Protein AF-A0A9D5MFM4-F1 (afdb_monomer)

Secondary structure (DSSP, 8-state):
--HHHHHHHHHTSGGGTTB-HHHHHHHHHHHTTSSSSHHHHHHHHHHHHHHHHTTS--TTS-PPPSS--HHHHHHHHTTSHHHHTT-SHHHHHHHHHHHHHHH---SEEEEET-TTHHHHHHHH-TTSEEEEE-SBHHHHHHTTT-B--TTSTT-SPP-

pLDDT: mean 83.07, std 15.18, range [39.78, 98.25]

Mean predicted aligned error: 7.3 Å

Nearest PDB structures (foldseek):
  3frh-assembly1_A  TM=8.518E-01  e=3.198E-10  Escherichia coli
  3b89-assembly1_A  TM=8.463E-01  e=2.381E-08  Escherichia coli
  6pi9-assembly1_A-2  TM=7.735E-01  e=1.039E-08  Klebsiella pneumoniae
  4azt-assembly1_A  TM=5.767E-01  e=1.647E-01  Escherichia coli
  4ax8-assembly1_A  TM=5.775E-01  e=2.295E-01  Escherichia coli

Radius of gyration: 17.91 Å; Cα contacts (8 Å, |Δi|>4): 203; chains: 1; bounding box: 41×32×49 Å

Sequence (159 aa):
MNTQAVIDRITRSKKYADICPDAVKRIALECEGRYRNEKALEKAVREKLHGISGAYLSAEDACLPESMDDAALEGLLMKHASTRERLPLTRMDQLYEKLFAATGVPESLLDIACGLNPVYLKARYPAMRVVGLDLSRTCARLSGGLCADLLTEGSLPEG

Solvent-accessible surface area (backbone atoms only — not comparable to full-atom values): 9253 Å² total; per-residue (Å²): 127,65,65,66,62,44,43,54,56,46,50,70,32,80,91,39,55,46,44,36,63,66,59,50,45,52,47,44,60,74,46,53,90,76,48,96,43,61,68,57,38,45,50,52,37,52,52,53,48,42,75,75,64,63,78,42,67,68,83,87,76,74,74,82,69,98,62,84,47,72,70,53,46,52,59,54,32,54,56,24,53,77,49,38,72,44,50,59,69,72,54,42,50,55,50,51,52,57,50,30,71,75,71,50,82,60,67,64,46,82,36,77,72,28,56,61,49,56,47,56,47,44,75,77,39,70,84,39,45,57,41,23,33,45,58,39,52,58,36,25,57,72,33,73,69,36,19,33,47,81,82,43,94,83,37,68,70,84,127

Foldseek 3Di:
DDLVVLLVVQCPDPVCVQFASVLLSVLSVVLPPVDDDSVVSSVSSVVVCCVQPPDFADLVPQDQDPDDDLVSLQVNLCRGPVSVVCDDLVSVVVVVVVVCVVVPDDQEDEAELNQQVLVSCCVVPVNHQAEYEHRGNSSCVSSVLSYQPPNDDPSPPPD

Structure (mmCIF, N/CA/C/O backbone):
data_AF-A0A9D5MFM4-F1
#
_entry.id   AF-A0A9D5MFM4-F1
#
loop_
_atom_site.group_PDB
_atom_site.id
_atom_site.type_symbol
_atom_site.label_atom_id
_atom_site.label_alt_id
_atom_site.label_comp_id
_atom_site.label_asym_id
_atom_site.label_entity_id
_atom_site.label_seq_id
_atom_site.pdbx_PDB_ins_code
_atom_site.Cartn_x
_atom_site.Cartn_y
_atom_site.Cartn_z
_atom_site.occupancy
_atom_site.B_iso_or_equiv
_atom_site.auth_seq_id
_atom_site.auth_comp_id
_atom_site.auth_asym_id
_atom_site.auth_atom_id
_atom_site.pdbx_PDB_model_num
ATOM 1 N N . MET A 1 1 ? -23.925 2.285 24.944 1.00 80.25 1 MET A N 1
ATOM 2 C CA . MET A 1 1 ? -22.538 2.255 24.434 1.00 80.25 1 MET A CA 1
ATOM 3 C C . MET A 1 1 ? -22.549 3.015 23.126 1.00 80.25 1 MET A C 1
ATOM 5 O O . MET A 1 1 ? -23.356 2.655 22.281 1.00 80.25 1 MET A O 1
ATOM 9 N N . ASN A 1 2 ? -21.788 4.101 22.993 1.00 89.00 2 ASN A N 1
ATOM 10 C CA . ASN A 1 2 ? -21.814 4.908 21.776 1.00 89.00 2 ASN A CA 1
ATOM 11 C C . ASN A 1 2 ? -20.642 4.522 20.858 1.00 89.00 2 ASN A C 1
ATOM 13 O O . ASN A 1 2 ? -19.529 5.028 20.994 1.00 89.00 2 ASN A O 1
ATOM 17 N N . THR A 1 3 ? -20.895 3.598 19.929 1.00 91.19 3 THR A N 1
ATOM 18 C CA . THR A 1 3 ? -19.898 3.123 18.955 1.00 91.19 3 THR A CA 1
ATOM 19 C C . THR A 1 3 ? -19.420 4.251 18.036 1.00 91.19 3 THR A C 1
ATOM 21 O O . THR A 1 3 ? -18.227 4.333 17.746 1.00 91.19 3 THR A O 1
ATOM 24 N N . GLN A 1 4 ? -20.304 5.18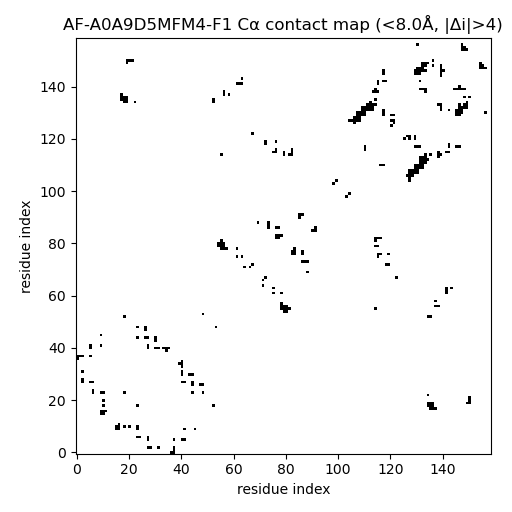3 17.661 1.00 93.38 4 GLN A N 1
ATOM 25 C CA . GLN A 1 4 ? -19.935 6.344 16.845 1.00 93.38 4 GLN A CA 1
ATOM 26 C C . GLN A 1 4 ? -18.919 7.243 17.563 1.00 93.38 4 GLN A C 1
ATOM 28 O O . GLN A 1 4 ? -17.916 7.634 16.974 1.00 93.38 4 GLN A O 1
ATOM 33 N N . ALA A 1 5 ? -19.104 7.483 18.864 1.00 92.56 5 ALA A N 1
ATOM 34 C CA . ALA A 1 5 ? -18.148 8.257 19.654 1.00 92.56 5 ALA A CA 1
ATOM 35 C C . ALA A 1 5 ? -16.762 7.586 19.736 1.00 92.56 5 ALA A C 1
ATOM 37 O O . ALA A 1 5 ? -15.750 8.282 19.815 1.00 92.56 5 ALA A O 1
ATOM 38 N N . VAL A 1 6 ? -16.689 6.247 19.705 1.00 93.44 6 VAL A N 1
ATOM 39 C CA . VAL A 1 6 ? -15.413 5.511 19.629 1.00 93.44 6 VAL A CA 1
ATOM 40 C C . VAL A 1 6 ? -14.756 5.696 18.261 1.00 93.44 6 VAL A C 1
ATOM 42 O O . VAL A 1 6 ? -13.560 5.987 18.207 1.00 93.44 6 VAL A O 1
ATOM 45 N N . ILE A 1 7 ? -15.523 5.569 17.173 1.00 92.94 7 ILE A N 1
ATOM 46 C CA . ILE A 1 7 ? -15.031 5.784 15.802 1.00 92.94 7 ILE A CA 1
ATOM 47 C C . ILE A 1 7 ? -14.416 7.183 15.686 1.00 92.94 7 ILE A C 1
ATOM 49 O O . ILE A 1 7 ? -13.256 7.301 15.291 1.00 92.94 7 ILE A O 1
ATOM 53 N N . ASP A 1 8 ? -15.133 8.217 16.133 1.00 92.06 8 ASP A N 1
ATOM 54 C CA . ASP A 1 8 ? -14.682 9.612 16.064 1.00 92.06 8 ASP A CA 1
ATOM 55 C C . ASP A 1 8 ? -13.389 9.858 16.862 1.00 92.06 8 ASP A C 1
ATOM 57 O O . ASP A 1 8 ? -12.513 10.614 16.437 1.00 92.06 8 ASP A O 1
ATOM 61 N N . ARG A 1 9 ? -13.229 9.215 18.029 1.00 93.56 9 ARG A N 1
ATOM 62 C CA . ARG A 1 9 ? -11.994 9.318 18.829 1.00 93.56 9 ARG A CA 1
ATOM 63 C C . ARG A 1 9 ? -10.801 8.648 18.153 1.00 93.56 9 ARG A C 1
ATOM 65 O O . ARG A 1 9 ? -9.670 9.118 18.296 1.00 93.56 9 ARG A O 1
ATOM 72 N N . ILE A 1 10 ? -11.026 7.542 17.448 1.00 91.19 10 ILE A N 1
ATOM 73 C CA . ILE A 1 10 ? -9.960 6.805 16.767 1.00 91.19 10 ILE A CA 1
ATOM 74 C C . ILE A 1 10 ? -9.523 7.549 15.506 1.00 91.19 10 ILE A C 1
ATOM 76 O O . ILE A 1 10 ? -8.324 7.797 15.359 1.00 91.19 10 ILE A O 1
ATOM 80 N N . THR A 1 11 ? -10.463 7.972 14.657 1.00 87.50 11 THR A N 1
ATOM 81 C CA . THR A 1 11 ? -10.167 8.687 13.401 1.00 87.50 11 THR A CA 1
ATOM 82 C C . THR A 1 11 ? -9.481 10.035 13.635 1.00 87.50 11 THR A C 1
ATOM 84 O O . THR A 1 11 ? -8.614 10.421 12.858 1.00 87.50 11 THR A O 1
ATOM 87 N N . ARG A 1 12 ? -9.781 10.730 14.745 1.00 88.44 12 ARG A N 1
ATOM 88 C CA . ARG A 1 12 ? -9.095 11.982 15.136 1.00 88.44 12 ARG A CA 1
ATOM 89 C C . ARG A 1 12 ? -7.697 11.782 15.721 1.00 88.44 12 ARG A C 1
ATOM 91 O O . ARG A 1 12 ? -6.958 12.751 15.892 1.00 88.44 12 ARG A O 1
ATOM 98 N N . SER A 1 13 ? -7.328 10.560 16.098 1.00 88.31 13 SER A N 1
ATOM 99 C CA . SER A 1 13 ? -6.020 10.321 16.705 1.00 88.31 13 SER A CA 1
ATOM 100 C C . SER A 1 13 ? -4.931 10.254 15.634 1.00 88.31 13 SER A C 1
ATOM 102 O O . SER A 1 13 ? -5.060 9.513 14.664 1.00 88.31 13 SER A O 1
ATOM 104 N N . LYS A 1 14 ? -3.822 10.979 15.841 1.00 81.69 14 LYS A N 1
ATOM 105 C CA . LYS A 1 14 ? -2.703 11.068 14.880 1.00 81.69 14 LYS A CA 1
ATOM 106 C C . LYS A 1 14 ? -2.241 9.703 14.355 1.00 81.69 14 LYS A C 1
ATOM 108 O O . LYS A 1 14 ? -1.960 9.566 13.175 1.00 81.69 14 LYS A O 1
ATOM 113 N N . LYS A 1 15 ? -2.222 8.685 15.223 1.00 82.19 15 LYS A N 1
ATOM 114 C CA . LYS A 1 15 ? -1.778 7.321 14.896 1.00 82.19 15 LYS A CA 1
ATOM 115 C C . LYS A 1 15 ? -2.630 6.622 13.825 1.00 82.19 15 LYS A C 1
ATOM 117 O O . LYS A 1 15 ? -2.094 5.795 13.101 1.00 82.19 15 LYS A O 1
ATOM 122 N N . TYR A 1 16 ? -3.929 6.912 13.750 1.00 84.12 16 TYR A N 1
ATOM 123 C CA . TYR A 1 16 ? -4.857 6.258 12.815 1.00 84.12 16 TYR A CA 1
ATOM 124 C C . TYR A 1 16 ? -5.442 7.232 11.786 1.00 84.12 16 TYR A C 1
ATOM 126 O O . TYR A 1 16 ? -6.297 6.836 11.004 1.00 84.12 16 TYR A O 1
ATOM 134 N N . ALA A 1 17 ? -4.969 8.483 11.758 1.00 80.00 17 ALA A N 1
ATOM 135 C CA . ALA A 1 17 ? -5.390 9.489 10.783 1.00 80.00 17 ALA A CA 1
ATOM 136 C C . ALA A 1 17 ? -5.041 9.096 9.335 1.00 80.00 17 ALA A C 1
ATOM 138 O O . ALA A 1 17 ? -5.675 9.566 8.395 1.00 80.00 17 ALA A O 1
ATOM 139 N N . ASP A 1 18 ? -4.046 8.220 9.167 1.00 80.00 18 ASP A N 1
ATOM 140 C CA . ASP A 1 18 ? -3.647 7.666 7.874 1.00 80.00 18 ASP A CA 1
ATOM 141 C C . ASP A 1 18 ? -4.518 6.484 7.415 1.00 80.00 18 ASP A C 1
ATOM 143 O O . ASP A 1 18 ? -4.404 6.047 6.276 1.00 80.00 18 ASP A O 1
ATOM 147 N N . ILE A 1 19 ? -5.387 5.951 8.280 1.00 83.81 19 ILE A N 1
ATOM 148 C CA . ILE A 1 19 ? -6.182 4.755 7.986 1.00 83.81 19 ILE A CA 1
ATOM 149 C C . ILE A 1 19 ? -7.568 5.129 7.479 1.00 83.81 19 ILE A C 1
ATOM 151 O O . ILE A 1 19 ? -8.212 6.044 7.994 1.00 83.81 19 ILE A O 1
ATOM 155 N N . CYS A 1 20 ? -8.056 4.354 6.512 1.00 83.56 20 CYS A N 1
ATOM 156 C CA . CYS A 1 20 ? -9.399 4.481 5.976 1.00 83.56 20 CYS A CA 1
ATOM 157 C C . CYS A 1 20 ? -10.494 4.531 7.058 1.00 83.56 20 CYS A C 1
ATOM 159 O O . CYS A 1 20 ? -10.644 3.563 7.814 1.00 83.56 20 CYS A O 1
ATOM 161 N N . PRO A 1 21 ? -11.294 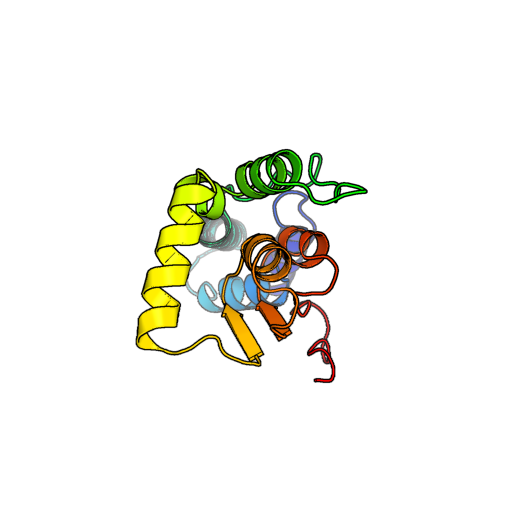5.621 7.132 1.00 86.00 21 PRO A N 1
ATOM 162 C CA . PRO A 1 21 ? -12.384 5.740 8.095 1.00 86.00 21 PRO A CA 1
ATOM 163 C C . PRO A 1 21 ? -13.401 4.602 8.001 1.00 86.00 21 PRO A C 1
ATOM 165 O O . PRO A 1 21 ? -13.877 4.141 9.037 1.00 86.00 21 PRO A O 1
ATOM 168 N N . ASP A 1 22 ? -13.683 4.087 6.801 1.00 86.88 22 ASP A N 1
ATOM 169 C CA . ASP A 1 22 ? -14.595 2.952 6.627 1.00 86.88 22 ASP A CA 1
ATOM 170 C C . ASP A 1 22 ? -14.016 1.653 7.185 1.00 86.88 22 ASP A C 1
ATOM 172 O O . ASP A 1 22 ? -14.748 0.850 7.769 1.00 86.88 22 ASP A O 1
ATOM 176 N N . ALA A 1 23 ? -12.695 1.464 7.116 1.00 87.56 23 ALA A N 1
ATOM 177 C CA . ALA A 1 23 ? -12.042 0.350 7.796 1.00 87.56 23 ALA A CA 1
ATOM 178 C C . ALA A 1 23 ? -12.144 0.488 9.323 1.00 87.56 23 ALA A C 1
ATOM 180 O O . ALA A 1 23 ? -12.458 -0.493 10.002 1.00 87.56 23 ALA A O 1
ATOM 181 N N . VAL A 1 24 ? -11.958 1.698 9.867 1.00 90.50 24 VAL A N 1
ATOM 182 C CA . VAL A 1 24 ? -12.163 1.970 11.303 1.00 90.50 24 VAL A CA 1
ATOM 183 C C . VAL A 1 24 ? -13.612 1.681 11.706 1.00 90.50 24 VAL A C 1
ATOM 185 O O . VAL A 1 24 ? -13.844 0.975 12.691 1.00 90.50 24 VAL A O 1
ATOM 188 N N . LYS A 1 25 ? -14.584 2.170 10.929 1.00 92.00 25 LYS A N 1
ATOM 189 C CA . LYS A 1 25 ? -16.019 1.959 11.153 1.00 92.00 25 LYS A CA 1
ATOM 190 C C . LYS A 1 25 ? -16.378 0.477 11.119 1.00 92.00 25 LYS A C 1
ATOM 192 O O . LYS A 1 25 ? -16.997 -0.010 12.061 1.00 92.00 25 LYS A O 1
ATOM 197 N N . ARG A 1 26 ? -15.948 -0.258 10.090 1.00 91.38 26 ARG A N 1
ATOM 198 C CA . ARG A 1 26 ? -16.190 -1.703 9.967 1.00 91.38 26 ARG A CA 1
ATOM 199 C C . ARG A 1 26 ? -15.662 -2.462 11.183 1.00 91.38 26 ARG A C 1
ATOM 201 O O . ARG A 1 26 ? -16.388 -3.261 11.765 1.00 91.38 26 ARG A O 1
ATOM 208 N N . ILE A 1 27 ? -14.427 -2.186 11.603 1.00 92.06 27 ILE A N 1
ATOM 209 C CA . ILE A 1 27 ? -13.814 -2.864 12.755 1.00 92.06 27 ILE A CA 1
ATOM 210 C C . ILE A 1 27 ? -14.541 -2.514 14.058 1.00 92.06 27 ILE A C 1
ATOM 212 O O . ILE A 1 27 ? -14.732 -3.388 14.905 1.00 92.06 27 ILE A O 1
ATOM 216 N N . ALA A 1 28 ? -14.966 -1.260 14.228 1.00 92.56 28 ALA A N 1
ATOM 217 C CA . ALA A 1 28 ? -15.755 -0.850 15.386 1.00 92.56 28 ALA A CA 1
ATOM 218 C C . ALA A 1 28 ? -17.104 -1.580 15.451 1.00 92.56 28 ALA A C 1
ATOM 220 O O . ALA A 1 28 ? -17.455 -2.087 16.516 1.00 92.56 28 ALA A O 1
ATOM 221 N N . LEU A 1 29 ? -17.802 -1.704 14.317 1.00 92.06 29 LEU A N 1
ATOM 222 C CA . LEU A 1 29 ? -19.060 -2.450 14.212 1.00 92.06 29 LEU A CA 1
ATOM 223 C C . LEU A 1 29 ? -18.867 -3.951 14.471 1.00 92.06 29 LEU A C 1
ATOM 225 O O . LEU A 1 29 ? -19.661 -4.559 15.178 1.00 92.06 29 LEU A O 1
ATOM 229 N N . GLU A 1 30 ? -17.777 -4.560 13.996 1.00 91.12 30 GLU A N 1
ATOM 230 C CA . GLU A 1 30 ? -17.463 -5.964 14.314 1.00 91.12 30 GLU A CA 1
ATOM 231 C C . GLU A 1 30 ? -17.258 -6.215 15.811 1.00 91.12 30 GLU A C 1
ATOM 233 O O . GLU A 1 30 ? -17.515 -7.317 16.302 1.00 91.12 30 GLU A O 1
ATOM 238 N N . CYS A 1 31 ? -16.734 -5.220 16.525 1.00 89.69 31 CYS A N 1
ATOM 239 C CA . CYS A 1 31 ? -16.481 -5.281 17.960 1.00 89.69 31 CYS A CA 1
ATOM 240 C C . CYS A 1 31 ? -17.699 -4.860 18.801 1.00 89.69 31 CYS A C 1
ATOM 242 O O . CYS A 1 31 ? -17.673 -5.018 20.026 1.00 89.69 31 CYS A O 1
ATOM 244 N N . GLU A 1 32 ? -18.757 -4.341 18.177 1.00 88.44 32 GLU A N 1
ATOM 245 C CA . GLU A 1 32 ? -19.957 -3.876 18.862 1.00 88.44 32 GLU A CA 1
ATOM 246 C C . GLU A 1 32 ? -20.639 -5.015 19.637 1.00 88.44 32 GLU A C 1
ATOM 248 O O . GLU A 1 32 ? -20.624 -6.179 19.240 1.00 88.44 32 GLU A O 1
ATOM 253 N N . GLY A 1 33 ? -21.172 -4.698 20.820 1.00 85.69 33 GLY A N 1
ATOM 254 C CA . GLY A 1 33 ? -21.824 -5.673 21.703 1.00 85.69 33 GLY A CA 1
ATOM 255 C C . GLY A 1 33 ? -20.890 -6.685 22.388 1.00 85.69 33 GLY A C 1
ATOM 256 O O . GLY A 1 33 ? -21.321 -7.354 23.324 1.00 85.69 33 GLY A O 1
ATOM 257 N N . ARG A 1 34 ? -19.607 -6.774 22.004 1.00 90.12 34 ARG A N 1
ATOM 258 C CA . ARG A 1 34 ? -18.636 -7.722 22.598 1.00 90.12 34 ARG A CA 1
ATOM 259 C C . ARG A 1 34 ? -17.969 -7.219 23.881 1.00 90.12 34 ARG A C 1
ATOM 261 O O . ARG A 1 34 ? -17.304 -7.988 24.571 1.00 90.12 34 ARG A O 1
ATOM 268 N N . TYR A 1 35 ? -18.127 -5.937 24.208 1.00 91.56 35 TYR A N 1
ATOM 269 C CA . TYR A 1 35 ? -17.436 -5.281 25.319 1.00 91.56 35 TYR A CA 1
ATOM 270 C C . TYR A 1 35 ? -18.406 -4.527 26.229 1.00 91.56 35 TYR A C 1
ATOM 272 O O . TYR A 1 35 ? -19.434 -4.021 25.794 1.00 91.56 35 TYR A O 1
ATOM 280 N N . ARG A 1 36 ? -18.060 -4.442 27.520 1.00 87.19 36 ARG A N 1
ATOM 281 C CA . ARG A 1 36 ? -18.938 -3.887 28.570 1.00 87.19 36 ARG A CA 1
ATOM 282 C C . ARG A 1 36 ? -18.963 -2.357 28.625 1.00 87.19 36 ARG A C 1
ATOM 284 O O . ARG A 1 36 ? -19.840 -1.788 29.263 1.00 87.19 36 ARG A O 1
ATOM 291 N N . ASN A 1 37 ? -17.973 -1.689 28.035 1.00 91.12 37 ASN A N 1
ATOM 292 C CA . ASN A 1 37 ? -17.857 -0.233 28.040 1.00 91.12 37 ASN A CA 1
ATOM 293 C C . ASN A 1 37 ? -17.050 0.272 26.836 1.00 91.12 37 ASN A C 1
ATOM 295 O O . ASN A 1 37 ? -16.332 -0.486 26.182 1.00 91.12 37 ASN A O 1
ATOM 299 N N . GLU A 1 38 ? -17.139 1.580 26.586 1.00 92.75 38 GLU A N 1
ATOM 300 C CA . GLU A 1 38 ? -16.487 2.224 25.441 1.00 92.75 38 GLU A CA 1
ATOM 301 C C . GLU A 1 38 ? -14.961 2.139 25.473 1.00 92.75 38 GLU A C 1
ATOM 303 O O . GLU A 1 38 ? -14.350 2.021 24.419 1.00 92.75 38 GLU A O 1
ATOM 308 N N . LYS A 1 39 ? -14.332 2.168 26.655 1.00 92.50 39 LYS A N 1
ATOM 309 C CA . LYS A 1 39 ? -12.867 2.075 26.764 1.00 92.50 39 LYS A CA 1
ATOM 310 C C . LYS A 1 39 ? -12.359 0.706 26.313 1.00 92.50 39 LYS A C 1
ATOM 312 O O . LYS A 1 39 ? -11.353 0.626 25.616 1.00 92.50 39 LYS A O 1
ATOM 317 N N . ALA A 1 40 ? -13.052 -0.363 26.703 1.00 93.19 40 ALA A N 1
ATOM 318 C CA . ALA A 1 40 ? -12.714 -1.723 26.296 1.00 93.19 40 ALA A CA 1
ATOM 319 C C . ALA A 1 40 ? -12.945 -1.936 24.791 1.00 93.19 40 ALA A C 1
ATOM 321 O O . ALA A 1 40 ? -12.084 -2.509 24.128 1.00 93.19 40 ALA A O 1
ATOM 322 N N . LEU A 1 41 ? -14.052 -1.408 24.252 1.00 93.94 41 LEU A N 1
ATOM 323 C CA . LEU A 1 41 ? -14.319 -1.401 22.812 1.00 93.94 41 LEU A CA 1
ATOM 324 C C . LEU A 1 41 ? -13.221 -0.648 22.048 1.00 93.94 41 LEU A C 1
ATOM 326 O O . LEU A 1 41 ? -12.629 -1.192 21.122 1.00 93.94 41 LEU A O 1
ATOM 330 N N . GLU A 1 42 ? -12.903 0.578 22.466 1.00 94.12 42 GLU A N 1
ATOM 331 C CA . GLU A 1 42 ? -11.871 1.400 21.833 1.00 94.12 42 GLU A CA 1
ATOM 332 C C . GLU A 1 42 ? -10.505 0.708 21.846 1.00 94.12 42 GLU A C 1
ATOM 334 O O . GLU A 1 42 ? -9.819 0.684 20.824 1.00 94.12 42 GLU A O 1
ATOM 339 N N . LYS A 1 43 ? -10.124 0.092 22.972 1.00 93.25 43 LYS A N 1
ATOM 340 C CA . LYS A 1 43 ? -8.885 -0.686 23.075 1.00 93.25 43 LYS A CA 1
ATOM 341 C C . LYS A 1 43 ? -8.858 -1.829 22.056 1.00 93.25 43 LYS A C 1
ATOM 343 O O . LYS A 1 43 ? -7.885 -1.947 21.319 1.00 93.25 43 LYS A O 1
ATOM 348 N N . ALA A 1 44 ? -9.933 -2.609 21.967 1.00 93.12 44 ALA A N 1
ATOM 349 C CA . ALA A 1 44 ? -10.027 -3.726 21.032 1.00 93.12 44 ALA A CA 1
ATOM 350 C C . ALA A 1 44 ? -9.965 -3.283 19.561 1.00 93.12 44 ALA A C 1
ATOM 352 O O . ALA A 1 44 ? -9.296 -3.917 18.746 1.00 93.12 44 ALA A O 1
ATOM 353 N N . VAL A 1 45 ? -10.625 -2.171 19.214 1.00 93.19 45 VAL A N 1
ATOM 354 C CA . VAL A 1 45 ? -10.550 -1.598 17.860 1.00 93.19 45 VAL A CA 1
ATOM 355 C C . VAL A 1 45 ? -9.124 -1.147 17.551 1.00 93.19 45 VAL A C 1
ATOM 357 O O . VAL A 1 45 ? -8.604 -1.471 16.487 1.00 93.19 45 VAL A O 1
ATOM 360 N N . ARG A 1 46 ? -8.454 -0.457 18.485 1.00 91.50 46 ARG A N 1
ATOM 361 C CA . ARG A 1 46 ? -7.058 -0.017 18.321 1.00 91.50 46 ARG A CA 1
ATOM 362 C C . ARG A 1 46 ? -6.087 -1.192 18.176 1.00 91.50 46 ARG A C 1
ATOM 364 O O . ARG A 1 46 ? -5.173 -1.100 17.358 1.00 91.50 46 ARG A O 1
ATOM 371 N N . GLU A 1 47 ? -6.282 -2.276 18.925 1.00 90.75 47 GLU A N 1
ATOM 372 C CA . GLU A 1 47 ? -5.491 -3.512 18.813 1.00 90.75 47 GLU A CA 1
ATOM 373 C C . GLU A 1 47 ? -5.679 -4.179 17.446 1.00 90.75 47 GLU A C 1
ATOM 375 O O . GLU A 1 47 ? -4.691 -4.472 16.773 1.00 90.75 47 GLU A O 1
ATOM 380 N N . LYS A 1 48 ? -6.927 -4.335 16.982 1.00 89.94 48 LYS A N 1
ATOM 381 C CA . LYS A 1 48 ? -7.215 -4.863 15.639 1.00 89.94 48 LYS A CA 1
ATOM 382 C C . LYS A 1 48 ? -6.619 -3.993 14.535 1.00 89.94 48 LYS A C 1
ATOM 384 O O . LYS A 1 48 ? -5.968 -4.520 13.639 1.00 89.94 48 LYS A O 1
ATOM 389 N N . LEU A 1 49 ? -6.812 -2.673 14.615 1.00 88.12 49 LEU A N 1
ATOM 390 C CA . LEU A 1 49 ? -6.226 -1.722 13.670 1.00 88.12 49 LEU A CA 1
ATOM 391 C C . LEU A 1 49 ? -4.705 -1.844 13.655 1.00 88.12 49 LEU A C 1
ATOM 393 O O . LEU A 1 49 ? -4.114 -1.905 12.589 1.00 88.12 49 LEU A O 1
ATOM 397 N N . HIS A 1 50 ? -4.071 -1.949 14.823 1.00 83.62 50 HIS A N 1
ATOM 398 C CA . HIS A 1 50 ? -2.626 -2.117 14.902 1.00 83.62 50 HIS A CA 1
ATOM 399 C C . HIS A 1 50 ? -2.144 -3.414 14.240 1.00 83.62 50 HIS A C 1
ATOM 401 O O . HIS A 1 50 ? -1.111 -3.390 13.584 1.00 83.62 50 HIS A O 1
ATOM 407 N N . GLY A 1 51 ? -2.898 -4.510 14.360 1.00 80.31 51 GLY A N 1
ATOM 408 C CA . GLY A 1 51 ? -2.567 -5.773 13.697 1.00 80.31 51 GLY A CA 1
ATOM 409 C C . GLY A 1 51 ? -2.626 -5.709 12.168 1.00 80.31 51 GLY A C 1
ATOM 410 O O . GLY A 1 51 ? -1.863 -6.407 11.512 1.00 80.31 51 GLY A O 1
ATOM 411 N N . ILE A 1 52 ? -3.494 -4.865 11.598 1.00 78.75 52 ILE A N 1
ATOM 412 C CA . ILE A 1 52 ? -3.650 -4.746 10.136 1.00 78.75 52 ILE A CA 1
ATOM 413 C C . ILE A 1 52 ? -2.878 -3.570 9.529 1.00 78.75 52 ILE A C 1
ATOM 415 O O . ILE A 1 52 ? -2.563 -3.596 8.348 1.00 78.75 52 ILE A O 1
ATOM 419 N N . SER A 1 53 ? -2.587 -2.536 10.321 1.00 70.06 53 SER A N 1
ATOM 420 C CA . SER A 1 53 ? -1.965 -1.290 9.859 1.00 70.06 53 SER A CA 1
ATOM 421 C C . SER A 1 53 ? -0.545 -1.084 10.386 1.00 70.06 53 SER A C 1
ATOM 423 O O . SER A 1 53 ? 0.086 -0.063 10.112 1.00 70.06 53 SER A O 1
ATOM 425 N N . GLY A 1 54 ? -0.080 -1.975 11.260 1.00 56.78 54 GLY A N 1
ATOM 426 C CA . GLY A 1 54 ? 1.111 -1.775 12.066 1.00 56.78 54 GLY A CA 1
ATOM 427 C C . GLY A 1 54 ? 2.394 -1.749 11.245 1.00 56.78 54 GLY A C 1
ATOM 428 O O . GLY A 1 54 ? 2.845 -2.787 10.784 1.00 56.78 54 GLY A O 1
ATOM 429 N N . ALA A 1 55 ? 3.017 -0.567 11.217 1.00 53.75 55 ALA A N 1
ATOM 430 C CA . ALA A 1 55 ? 4.442 -0.317 10.962 1.00 53.75 55 ALA A CA 1
ATOM 431 C C . ALA A 1 55 ? 4.910 -0.143 9.508 1.00 53.75 55 ALA A C 1
ATOM 433 O O . ALA A 1 55 ? 6.104 -0.274 9.242 1.00 53.75 55 ALA A O 1
ATOM 434 N N . TYR A 1 56 ? 4.020 0.208 8.580 1.00 58.44 56 TYR A N 1
ATOM 435 C CA . TYR A 1 56 ? 4.426 0.294 7.178 1.00 58.44 56 TYR A CA 1
ATOM 436 C C . TYR A 1 56 ? 4.942 1.657 6.714 1.00 58.44 56 TYR A C 1
ATOM 438 O O . TYR A 1 56 ? 5.700 1.667 5.762 1.00 58.44 56 TYR A O 1
ATOM 446 N N . LEU A 1 57 ? 4.627 2.790 7.353 1.00 60.50 57 LEU A N 1
ATOM 447 C CA . LEU A 1 57 ? 5.214 4.074 6.945 1.00 60.50 57 LEU A CA 1
ATOM 448 C C . LEU A 1 57 ? 5.204 5.124 8.062 1.00 60.50 57 LEU A C 1
ATOM 450 O O . LEU A 1 57 ? 4.163 5.388 8.663 1.00 60.50 57 LEU A O 1
ATOM 454 N N . SER A 1 58 ? 6.347 5.769 8.309 1.00 56.31 58 SER A N 1
ATOM 455 C CA . SER A 1 58 ? 6.386 7.086 8.950 1.00 56.31 58 SER A CA 1
ATOM 456 C C . SER A 1 58 ? 5.987 8.126 7.898 1.00 56.31 58 SER A C 1
ATOM 458 O O . SER A 1 58 ? 6.700 8.358 6.923 1.00 56.31 58 SER A O 1
ATOM 460 N N . ALA A 1 59 ? 4.817 8.749 8.068 1.00 52.66 59 ALA A N 1
ATOM 461 C CA . ALA A 1 59 ? 4.279 9.744 7.129 1.00 52.66 59 ALA A CA 1
ATOM 462 C C . ALA A 1 59 ? 5.196 10.973 6.928 1.00 52.66 59 ALA A C 1
ATOM 464 O O . ALA A 1 59 ? 5.014 11.734 5.977 1.00 52.66 59 ALA A O 1
ATOM 465 N N . GLU A 1 60 ? 6.166 11.153 7.825 1.00 53.81 60 GLU A N 1
ATOM 466 C CA . GLU A 1 60 ? 7.090 12.284 7.908 1.00 53.81 60 GLU A CA 1
ATOM 467 C C . GLU A 1 60 ? 8.256 12.187 6.901 1.00 53.81 60 GLU A C 1
ATOM 469 O O . GLU A 1 60 ? 8.802 13.219 6.524 1.00 53.81 60 GLU A O 1
ATOM 474 N N . ASP A 1 61 ? 8.571 10.995 6.372 1.00 53.50 61 ASP A N 1
ATOM 475 C CA . ASP A 1 61 ? 9.798 10.776 5.578 1.00 53.50 61 ASP A CA 1
ATOM 476 C C . ASP A 1 61 ? 9.563 10.542 4.083 1.00 53.50 61 ASP A C 1
ATOM 478 O O . ASP A 1 61 ? 10.503 10.318 3.313 1.00 53.50 61 ASP A O 1
ATOM 482 N N . ALA A 1 62 ? 8.314 10.522 3.635 1.00 57.38 62 ALA A N 1
ATOM 483 C CA . ALA A 1 62 ? 7.991 10.045 2.304 1.00 57.38 62 ALA A CA 1
ATOM 484 C C . ALA A 1 62 ? 7.657 11.201 1.353 1.00 57.38 62 ALA A C 1
ATOM 486 O O . ALA A 1 62 ? 6.509 11.627 1.218 1.00 57.38 62 ALA A O 1
ATOM 487 N N . CYS A 1 63 ? 8.701 11.708 0.702 1.00 60.38 63 CYS A N 1
ATOM 488 C CA . CYS A 1 63 ? 8.595 12.522 -0.501 1.00 60.38 63 CYS A CA 1
ATOM 489 C C . CYS A 1 63 ? 8.877 11.643 -1.728 1.00 60.38 63 CYS A C 1
ATOM 4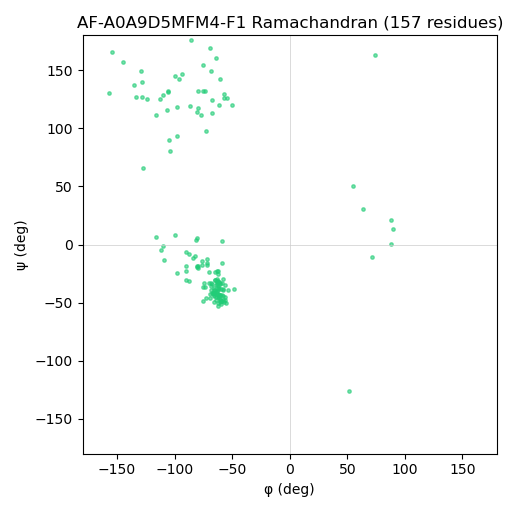91 O O . CYS A 1 63 ? 9.706 10.729 -1.655 1.00 60.38 63 CYS A O 1
ATOM 493 N N . LEU A 1 64 ? 8.181 11.915 -2.831 1.00 65.88 64 LEU A N 1
ATOM 494 C CA . LEU A 1 64 ? 8.504 11.335 -4.130 1.00 65.88 64 LEU A CA 1
ATOM 495 C C . LEU A 1 64 ? 9.774 12.015 -4.666 1.00 65.88 64 LEU A C 1
ATOM 497 O O . LEU A 1 64 ? 9.855 13.243 -4.611 1.00 65.88 64 LEU A O 1
ATOM 501 N N . PRO A 1 65 ? 10.769 11.257 -5.148 1.00 65.88 65 PRO A N 1
ATOM 502 C CA . PRO A 1 65 ? 11.959 11.847 -5.746 1.00 65.88 65 PRO A CA 1
ATOM 503 C C . PRO A 1 65 ? 11.609 12.529 -7.080 1.00 65.88 65 PRO A C 1
ATOM 505 O O . PRO A 1 65 ? 10.696 12.093 -7.782 1.00 65.88 65 PRO A O 1
ATOM 508 N N . GLU A 1 66 ? 12.336 13.594 -7.435 1.00 65.69 66 GLU A N 1
ATOM 509 C CA . GLU A 1 66 ? 12.138 14.330 -8.699 1.00 65.69 66 GLU A CA 1
ATOM 510 C C . GLU A 1 66 ? 12.470 13.474 -9.934 1.00 65.69 66 GLU A C 1
ATOM 512 O O . GLU A 1 66 ? 11.846 13.621 -10.985 1.00 65.69 66 GLU A O 1
ATOM 517 N N . SER A 1 67 ? 13.418 12.544 -9.793 1.00 76.69 67 SER A N 1
ATOM 518 C CA . SER A 1 67 ? 13.751 11.510 -10.771 1.00 76.69 67 SER A CA 1
ATOM 519 C C . SER A 1 67 ? 13.751 10.134 -10.104 1.00 76.69 67 SER A C 1
ATOM 521 O O . SER A 1 67 ? 14.199 9.973 -8.970 1.00 76.69 67 SER A O 1
ATOM 523 N N . MET A 1 68 ? 13.234 9.125 -10.806 1.00 84.62 68 MET A N 1
ATOM 524 C CA . MET A 1 68 ? 13.136 7.758 -10.290 1.00 84.62 68 MET A CA 1
ATOM 525 C C . MET A 1 68 ? 14.220 6.878 -10.919 1.00 84.62 68 MET A C 1
ATOM 527 O O . MET A 1 68 ? 13.960 6.167 -11.889 1.00 84.62 68 MET A O 1
ATOM 531 N N . ASP A 1 69 ? 15.441 6.958 -10.390 1.00 91.50 69 ASP A N 1
ATOM 532 C CA . ASP A 1 69 ? 16.482 5.960 -10.657 1.00 91.50 69 ASP A CA 1
ATOM 533 C C . ASP A 1 69 ? 16.372 4.767 -9.688 1.00 91.50 69 ASP A C 1
ATOM 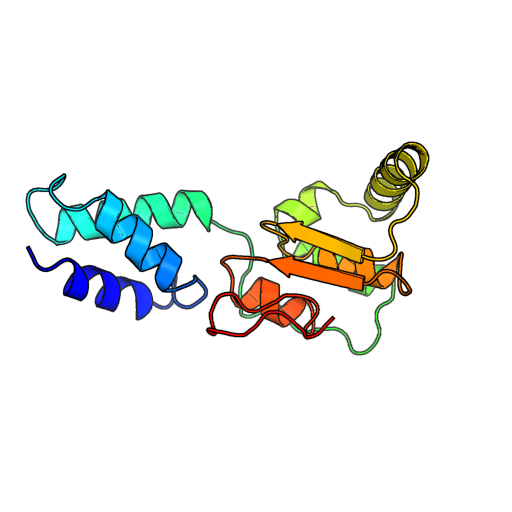535 O O . ASP A 1 69 ? 15.532 4.750 -8.785 1.00 91.50 69 ASP A O 1
ATOM 539 N N . ASP A 1 70 ? 17.207 3.742 -9.877 1.00 94.25 70 ASP A N 1
ATOM 540 C CA . ASP A 1 70 ? 17.160 2.529 -9.054 1.00 94.25 70 ASP A CA 1
ATOM 541 C C . ASP A 1 70 ? 17.488 2.793 -7.577 1.00 94.25 70 ASP A C 1
ATOM 543 O O . ASP A 1 70 ? 16.875 2.193 -6.696 1.00 94.25 70 ASP A O 1
ATOM 547 N N . ALA A 1 71 ? 18.398 3.724 -7.280 1.00 92.56 71 ALA A N 1
ATOM 548 C CA . ALA A 1 71 ? 18.748 4.057 -5.901 1.00 92.56 71 ALA A CA 1
ATOM 549 C C . ALA A 1 71 ? 17.593 4.779 -5.190 1.00 92.56 71 ALA A C 1
ATOM 551 O O . ALA A 1 71 ? 17.267 4.466 -4.041 1.00 92.56 71 ALA A O 1
ATOM 552 N N . ALA A 1 72 ? 16.940 5.714 -5.881 1.00 91.06 72 ALA A N 1
ATOM 553 C CA . ALA A 1 72 ? 15.769 6.426 -5.392 1.00 91.06 72 ALA A CA 1
ATOM 554 C C . ALA A 1 72 ? 14.567 5.483 -5.221 1.00 91.06 72 ALA A C 1
ATOM 556 O O . ALA A 1 72 ? 13.874 5.549 -4.200 1.00 91.06 72 ALA A O 1
ATOM 557 N N . LEU A 1 73 ? 14.355 4.569 -6.175 1.00 91.75 73 LEU A N 1
ATOM 558 C CA . LEU A 1 73 ? 13.307 3.554 -6.111 1.00 91.75 73 LEU A CA 1
ATOM 559 C C . LEU A 1 73 ? 13.516 2.617 -4.918 1.00 91.75 73 LEU A C 1
ATOM 561 O O . LEU A 1 73 ? 12.601 2.428 -4.116 1.00 91.75 73 LEU A O 1
ATOM 565 N N . GLU A 1 74 ? 14.718 2.063 -4.762 1.00 93.44 74 GLU A N 1
ATOM 566 C CA . GLU A 1 74 ? 15.050 1.188 -3.638 1.00 93.44 74 GLU A CA 1
ATOM 567 C C . GLU A 1 74 ? 14.915 1.927 -2.299 1.00 93.44 74 GLU A C 1
ATOM 569 O O . GLU A 1 74 ? 14.292 1.419 -1.364 1.00 93.44 74 GLU A O 1
ATOM 574 N N . GLY A 1 75 ? 15.396 3.174 -2.232 1.00 91.19 75 GLY A N 1
ATOM 575 C CA . GLY A 1 75 ? 15.247 4.054 -1.073 1.00 91.19 75 GLY A CA 1
ATOM 576 C C . GLY A 1 75 ? 13.791 4.304 -0.674 1.00 91.19 75 GLY A C 1
ATOM 577 O O . GLY A 1 75 ? 13.468 4.323 0.515 1.00 91.19 75 GLY A O 1
ATOM 578 N N . LEU A 1 76 ? 12.894 4.463 -1.650 1.00 88.00 76 LEU A N 1
ATOM 579 C CA . LEU A 1 76 ? 11.463 4.621 -1.406 1.00 88.00 76 LEU A CA 1
ATOM 580 C C . LEU A 1 76 ? 10.817 3.302 -0.957 1.00 88.00 76 LEU A C 1
ATOM 582 O O . LEU A 1 76 ? 10.107 3.283 0.048 1.00 88.00 76 LEU A O 1
ATOM 586 N N . LEU A 1 77 ? 11.111 2.189 -1.634 1.00 90.56 77 LEU A N 1
ATOM 587 C CA . LEU A 1 77 ? 10.596 0.859 -1.287 1.00 90.56 77 LEU A CA 1
ATOM 588 C C . LEU A 1 77 ? 11.070 0.384 0.098 1.00 90.56 77 LEU A C 1
ATOM 590 O O . LEU A 1 77 ? 10.330 -0.328 0.778 1.00 90.56 77 LEU A O 1
ATOM 594 N N . MET A 1 78 ? 12.249 0.807 0.565 1.00 90.94 78 MET A N 1
ATOM 595 C CA . MET A 1 78 ? 12.739 0.511 1.919 1.00 90.94 78 MET A CA 1
ATOM 596 C C . MET A 1 78 ? 11.875 1.114 3.036 1.00 90.94 78 MET A C 1
ATOM 598 O O . MET A 1 78 ? 11.895 0.604 4.163 1.00 90.94 78 MET A O 1
ATOM 602 N N . LYS A 1 79 ? 11.108 2.174 2.746 1.00 86.31 79 LYS A N 1
ATOM 603 C CA . LYS A 1 79 ? 10.256 2.855 3.736 1.00 86.31 79 LYS A CA 1
ATOM 604 C C . LYS A 1 79 ? 9.036 2.033 4.137 1.00 86.31 79 LYS A C 1
ATOM 606 O O . LYS A 1 79 ? 8.472 2.307 5.188 1.00 86.31 79 LYS A O 1
ATOM 611 N N . HIS A 1 80 ? 8.672 1.018 3.349 1.00 87.50 80 HIS A N 1
ATOM 612 C CA . HIS A 1 80 ? 7.559 0.121 3.633 1.00 87.50 80 HIS A CA 1
ATOM 613 C C . HIS A 1 80 ? 8.042 -1.297 3.923 1.00 87.50 80 HIS A C 1
ATOM 615 O O . HIS A 1 80 ? 8.749 -1.901 3.121 1.00 87.50 80 HIS A O 1
ATOM 621 N N . ALA A 1 81 ? 7.658 -1.856 5.078 1.00 86.81 81 ALA A N 1
ATOM 622 C CA . ALA A 1 81 ? 8.213 -3.127 5.552 1.00 86.81 81 ALA A CA 1
ATOM 623 C C . ALA A 1 81 ? 8.028 -4.273 4.535 1.00 86.81 81 ALA A C 1
ATOM 625 O O . ALA A 1 81 ? 9.002 -4.946 4.211 1.00 86.81 81 ALA A O 1
ATOM 626 N N . SER A 1 82 ? 6.839 -4.422 3.936 1.00 88.75 82 SER A N 1
ATOM 627 C CA . SER A 1 82 ? 6.587 -5.493 2.954 1.00 88.75 82 SER A CA 1
ATOM 628 C C . SER A 1 82 ? 7.357 -5.339 1.637 1.00 88.75 82 SER A C 1
ATOM 630 O O . SER A 1 82 ? 7.745 -6.332 1.033 1.00 88.75 82 SER A O 1
ATOM 632 N N . THR A 1 83 ? 7.600 -4.118 1.149 1.00 91.88 83 THR A N 1
ATOM 633 C CA . THR A 1 83 ? 8.460 -3.919 -0.031 1.00 91.88 83 THR A CA 1
ATOM 634 C C . THR A 1 83 ? 9.924 -4.100 0.339 1.00 91.88 83 THR A C 1
ATOM 636 O O . THR A 1 83 ? 10.651 -4.731 -0.419 1.00 91.88 83 THR A O 1
ATOM 639 N N . ARG A 1 84 ? 10.339 -3.664 1.536 1.00 92.88 84 ARG A N 1
ATOM 640 C CA . ARG A 1 84 ? 11.687 -3.888 2.071 1.00 92.88 84 ARG A CA 1
ATOM 641 C C . ARG A 1 84 ? 12.049 -5.369 2.164 1.00 92.88 84 ARG A C 1
ATOM 643 O O . ARG A 1 84 ? 13.173 -5.734 1.853 1.00 92.88 84 ARG A O 1
ATOM 650 N N . GLU A 1 85 ? 11.109 -6.232 2.534 1.00 93.69 85 GLU A N 1
ATOM 651 C CA . GLU A 1 85 ? 11.316 -7.690 2.563 1.00 93.69 85 GLU A CA 1
ATOM 652 C C . GLU A 1 85 ? 11.561 -8.308 1.175 1.00 93.69 85 GLU A C 1
ATOM 654 O O . GLU A 1 85 ? 12.157 -9.389 1.070 1.00 93.69 85 GLU A O 1
ATOM 659 N N . ARG A 1 86 ? 11.104 -7.635 0.108 1.00 95.31 86 ARG A N 1
ATOM 660 C CA . ARG A 1 86 ? 11.266 -8.072 -1.287 1.00 95.31 86 ARG A CA 1
ATOM 661 C C . ARG A 1 86 ? 12.549 -7.558 -1.941 1.00 95.31 86 ARG A C 1
ATOM 663 O O . ARG A 1 86 ? 12.971 -8.147 -2.932 1.00 95.31 86 ARG A O 1
ATOM 670 N N . LEU A 1 87 ? 13.171 -6.524 -1.375 1.00 95.44 87 LEU A N 1
ATOM 671 C CA . LEU A 1 87 ? 14.458 -5.991 -1.826 1.00 95.44 87 LEU A CA 1
ATOM 672 C C . LEU A 1 87 ? 15.605 -7.018 -1.670 1.00 95.44 87 LEU A C 1
ATOM 674 O O . LEU A 1 87 ? 15.463 -7.991 -0.912 1.00 95.44 87 LEU A O 1
ATOM 678 N N . PRO A 1 88 ? 16.741 -6.843 -2.381 1.00 97.56 88 PRO A N 1
ATOM 679 C CA . PRO A 1 88 ? 17.090 -5.748 -3.314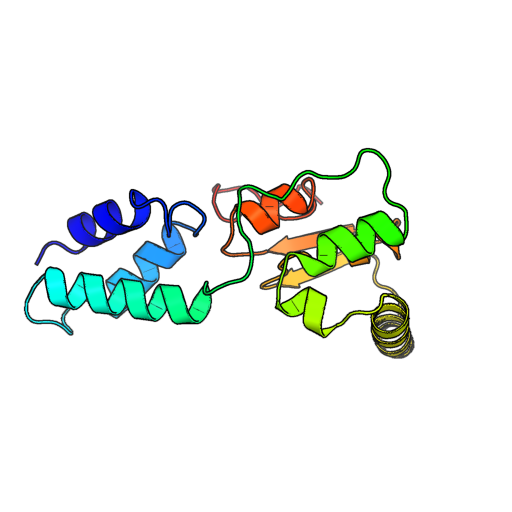 1.00 97.56 88 PRO A CA 1
ATOM 680 C C . PRO A 1 88 ? 16.276 -5.769 -4.619 1.00 97.56 88 PRO A C 1
ATOM 682 O O . PRO A 1 88 ? 15.599 -6.758 -4.907 1.00 97.56 88 PRO A O 1
ATOM 685 N N . LEU A 1 89 ? 16.353 -4.705 -5.432 1.00 97.69 89 LEU A N 1
ATOM 686 C CA . LEU A 1 89 ? 15.577 -4.596 -6.682 1.00 97.69 89 LEU A CA 1
ATOM 687 C C . LEU A 1 89 ? 15.767 -5.792 -7.622 1.00 97.69 89 LEU A C 1
ATOM 689 O O . LEU A 1 89 ? 14.787 -6.310 -8.142 1.00 97.69 89 LEU A O 1
ATOM 693 N N . THR A 1 90 ? 16.984 -6.326 -7.735 1.00 97.88 90 THR A N 1
ATOM 694 C CA . THR A 1 90 ? 17.274 -7.514 -8.559 1.00 97.88 90 THR A CA 1
ATOM 695 C C . THR A 1 90 ? 16.463 -8.749 -8.154 1.00 97.88 90 THR A C 1
ATOM 697 O O . THR A 1 90 ? 16.091 -9.559 -9.001 1.00 97.88 90 THR A O 1
ATOM 700 N N . ARG A 1 91 ? 16.150 -8.903 -6.862 1.00 97.94 91 ARG A N 1
ATOM 701 C CA . ARG A 1 91 ? 15.298 -9.991 -6.361 1.00 97.94 91 ARG A CA 1
ATOM 702 C C . ARG A 1 91 ? 13.832 -9.757 -6.717 1.00 97.94 91 ARG A C 1
ATOM 704 O O . ARG A 1 91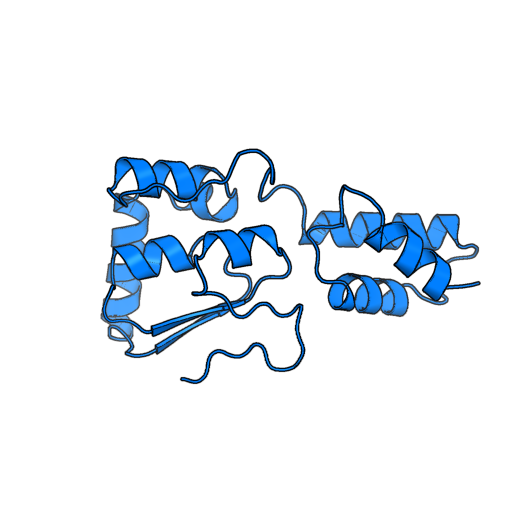 ? 13.122 -10.717 -7.017 1.00 97.94 91 ARG A O 1
ATOM 711 N N . MET A 1 92 ? 13.383 -8.504 -6.684 1.00 97.88 92 MET A N 1
ATOM 712 C CA . MET A 1 92 ? 12.043 -8.130 -7.138 1.00 97.88 92 MET A CA 1
ATOM 713 C C . MET A 1 92 ? 11.893 -8.342 -8.647 1.00 97.88 92 MET A C 1
ATOM 715 O O . MET A 1 92 ? 10.906 -8.938 -9.068 1.00 97.88 92 MET A O 1
ATOM 719 N N . ASP A 1 93 ? 12.897 -7.953 -9.436 1.00 98.19 93 ASP A N 1
ATOM 720 C CA . ASP A 1 93 ? 12.928 -8.142 -10.891 1.00 98.19 93 ASP A CA 1
ATOM 721 C C . ASP A 1 93 ? 12.773 -9.627 -11.242 1.00 98.19 93 ASP A C 1
ATOM 723 O O . ASP A 1 93 ? 11.847 -10.005 -11.956 1.00 98.19 93 ASP A O 1
ATOM 727 N N . GLN A 1 94 ? 13.552 -10.501 -10.600 1.00 98.25 94 GLN A N 1
ATOM 728 C CA . GLN A 1 94 ? 13.427 -11.952 -10.777 1.00 98.25 94 GLN A CA 1
ATOM 729 C C . GLN A 1 94 ?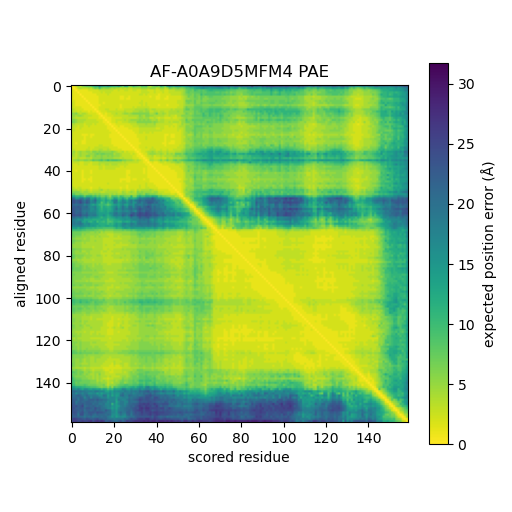 12.054 -12.511 -10.376 1.00 98.25 94 GLN A C 1
ATOM 731 O O . GLN A 1 94 ? 11.600 -13.506 -10.947 1.00 98.25 94 GLN A O 1
ATOM 736 N N . LEU A 1 95 ? 11.402 -11.930 -9.363 1.00 96.81 95 LEU A N 1
ATOM 737 C CA . LEU A 1 95 ? 10.063 -12.346 -8.945 1.00 96.81 95 LEU A CA 1
ATOM 738 C C . LEU A 1 95 ? 9.040 -12.050 -10.047 1.00 96.81 95 LEU A C 1
ATOM 740 O O . LEU A 1 95 ? 8.275 -12.944 -10.414 1.00 96.81 95 LEU A O 1
ATOM 744 N N . TYR A 1 96 ? 9.034 -10.827 -10.578 1.00 97.50 96 TYR A N 1
ATOM 745 C CA . TYR A 1 96 ? 8.070 -10.425 -11.602 1.00 97.50 96 TYR A CA 1
ATOM 746 C C . TYR A 1 96 ? 8.377 -11.011 -12.976 1.00 97.50 96 TYR A C 1
ATOM 748 O O . TYR A 1 96 ? 7.446 -11.379 -13.686 1.00 97.50 96 TYR A O 1
ATOM 756 N N . GLU A 1 97 ? 9.649 -11.206 -13.323 1.00 97.50 97 GLU A N 1
ATOM 757 C CA . GLU A 1 97 ? 10.039 -11.964 -14.514 1.00 97.50 97 GLU A CA 1
ATOM 758 C C . GLU A 1 97 ? 9.475 -13.386 -14.473 1.00 97.50 97 GLU A C 1
ATOM 760 O O . GLU A 1 97 ? 8.854 -13.834 -15.435 1.00 97.50 97 GLU A O 1
ATOM 765 N N . LYS A 1 98 ? 9.623 -14.092 -13.343 1.00 98.06 98 LYS A N 1
ATOM 766 C CA . LYS A 1 98 ? 9.058 -15.441 -13.176 1.00 98.06 98 LYS A CA 1
ATOM 767 C C . LYS A 1 98 ? 7.533 -15.439 -13.221 1.00 98.06 98 LYS A C 1
ATOM 769 O O . LYS A 1 98 ? 6.950 -16.341 -13.817 1.00 98.06 98 LYS A O 1
ATOM 774 N N . LEU A 1 99 ? 6.897 -14.448 -12.596 1.00 96.94 99 LEU A N 1
ATOM 775 C CA . LEU A 1 99 ? 5.442 -14.305 -12.603 1.00 96.94 99 LEU A CA 1
ATOM 776 C C . LEU A 1 99 ? 4.921 -14.094 -14.032 1.00 96.94 99 LEU A C 1
ATOM 778 O O . LEU A 1 99 ? 4.079 -14.854 -14.506 1.00 96.94 99 LEU A O 1
ATOM 782 N N . PHE A 1 100 ? 5.469 -13.109 -14.742 1.00 97.06 100 PHE A N 1
ATOM 783 C CA . PHE A 1 100 ? 5.023 -12.743 -16.083 1.00 97.06 100 PHE A CA 1
ATOM 784 C C . PHE A 1 100 ? 5.494 -13.706 -17.172 1.00 97.06 100 PHE A C 1
ATOM 786 O O . PHE A 1 100 ? 4.866 -13.766 -18.225 1.00 97.06 100 PHE A O 1
ATOM 793 N N . ALA A 1 101 ? 6.509 -14.537 -16.924 1.00 97.56 101 ALA A N 1
ATOM 794 C CA . ALA A 1 101 ? 6.800 -15.676 -17.792 1.00 97.56 101 ALA A CA 1
ATOM 795 C C . ALA A 1 101 ? 5.640 -16.689 -17.823 1.00 97.56 101 ALA A C 1
ATOM 797 O O . ALA A 1 101 ? 5.413 -17.325 -18.850 1.00 97.56 101 ALA A O 1
ATOM 798 N N . ALA A 1 102 ? 4.893 -16.830 -16.721 1.00 97.00 102 ALA A N 1
ATOM 799 C CA . ALA A 1 102 ? 3.752 -17.739 -16.635 1.00 97.00 102 ALA A CA 1
ATOM 800 C C . ALA A 1 102 ? 2.431 -17.110 -17.109 1.00 97.00 102 ALA A C 1
ATOM 802 O O . ALA A 1 102 ? 1.567 -17.823 -17.615 1.00 97.00 102 ALA A O 1
ATOM 803 N N . THR A 1 103 ? 2.255 -15.796 -16.937 1.00 95.38 103 THR A N 1
ATOM 804 C CA . THR A 1 103 ? 0.974 -15.113 -17.207 1.00 95.38 103 THR A CA 1
ATOM 805 C C . THR A 1 103 ? 0.985 -14.213 -18.441 1.00 95.38 103 THR A C 1
ATOM 807 O O . THR A 1 103 ? -0.075 -13.768 -18.874 1.00 95.38 103 THR A O 1
ATOM 810 N N . GLY A 1 104 ? 2.164 -13.902 -18.983 1.00 95.75 104 GLY A N 1
ATOM 811 C CA . GLY A 1 104 ? 2.372 -12.711 -19.803 1.00 95.75 104 GLY A CA 1
ATOM 812 C C . GLY A 1 104 ? 2.395 -11.436 -18.951 1.00 95.75 104 GLY A C 1
ATOM 813 O O . GLY A 1 104 ? 1.949 -11.430 -17.799 1.00 95.75 104 GLY A O 1
ATOM 814 N N . VAL A 1 105 ? 2.920 -10.347 -19.518 1.00 96.06 105 VAL A N 1
ATOM 815 C CA . VAL A 1 105 ? 2.802 -9.008 -18.920 1.00 96.06 105 VAL A CA 1
ATOM 816 C C . VAL A 1 105 ? 1.407 -8.471 -19.256 1.00 96.06 105 VAL A C 1
ATOM 818 O O . VAL A 1 105 ? 1.103 -8.327 -20.442 1.00 96.06 105 VAL A O 1
ATOM 821 N N . PRO A 1 106 ? 0.542 -8.204 -18.264 1.00 95.50 106 PRO A N 1
ATOM 822 C CA . PRO A 1 106 ? -0.808 -7.735 -18.534 1.00 95.50 106 PRO A CA 1
ATOM 823 C C . PRO A 1 106 ? -0.814 -6.261 -18.956 1.00 95.50 106 PRO A C 1
ATOM 825 O O . PRO A 1 106 ? 0.043 -5.475 -18.558 1.00 95.50 106 PRO A O 1
ATOM 828 N N . GLU A 1 107 ? -1.836 -5.863 -19.713 1.00 94.44 107 GLU A N 1
ATOM 829 C CA . GLU A 1 107 ? -2.071 -4.447 -20.032 1.00 94.44 107 GLU A CA 1
ATOM 830 C C . GLU A 1 107 ? -2.530 -3.653 -18.798 1.00 94.44 107 GLU A C 1
ATOM 832 O O . GLU A 1 107 ? -2.186 -2.480 -18.639 1.00 94.44 107 GLU A O 1
ATOM 837 N N . SER A 1 108 ? -3.286 -4.298 -17.903 1.00 90.75 108 SER A N 1
ATOM 838 C CA . SER A 1 108 ? -3.820 -3.707 -16.675 1.00 90.75 108 SER A CA 1
ATOM 839 C C . SER A 1 108 ? -3.653 -4.633 -15.471 1.00 90.75 108 SER A C 1
ATOM 841 O O . SER A 1 108 ? -3.947 -5.826 -15.571 1.00 90.75 108 SER A O 1
ATOM 843 N N . LEU A 1 109 ? -3.257 -4.079 -14.325 1.00 92.50 109 LEU A N 1
ATOM 844 C CA . LEU A 1 109 ? -3.027 -4.802 -13.076 1.00 92.50 109 LEU A CA 1
ATOM 845 C C . LEU A 1 109 ? -3.690 -4.080 -11.895 1.00 92.50 109 LEU A C 1
ATOM 847 O O . LEU A 1 109 ? -3.450 -2.895 -11.663 1.00 92.50 109 LEU A O 1
ATOM 851 N N . LEU A 1 110 ? -4.503 -4.821 -11.138 1.00 92.00 110 LEU A N 1
ATOM 852 C CA . LEU A 1 110 ? -5.077 -4.390 -9.863 1.00 92.00 110 LEU A CA 1
ATOM 853 C C . LEU A 1 110 ? -4.235 -4.955 -8.713 1.00 92.00 110 LEU A C 1
ATOM 855 O O . LEU A 1 110 ? -4.134 -6.172 -8.564 1.00 92.00 110 LEU A O 1
ATOM 859 N N . ASP A 1 111 ? -3.648 -4.077 -7.907 1.00 90.94 111 ASP A N 1
ATOM 860 C CA . ASP A 1 111 ? -2.797 -4.425 -6.768 1.00 90.94 111 ASP A CA 1
ATOM 861 C C . ASP A 1 111 ? -3.551 -4.154 -5.455 1.00 90.94 111 ASP A C 1
ATOM 863 O O . ASP A 1 111 ? -3.924 -3.018 -5.165 1.00 90.94 111 ASP A O 1
ATOM 867 N N . ILE A 1 112 ? -3.831 -5.199 -4.674 1.00 90.56 112 ILE A N 1
ATOM 868 C CA . ILE A 1 112 ? -4.690 -5.134 -3.480 1.00 90.56 112 ILE A CA 1
ATOM 869 C C . ILE A 1 112 ? -3.824 -5.208 -2.223 1.00 90.56 112 ILE A C 1
ATOM 871 O O . ILE A 1 112 ? -3.020 -6.127 -2.092 1.00 90.56 112 ILE A O 1
ATOM 875 N N . ALA A 1 113 ? -4.048 -4.290 -1.275 1.00 88.19 113 ALA A N 1
ATOM 876 C CA . ALA A 1 113 ? -3.144 -4.048 -0.145 1.00 88.19 113 ALA A CA 1
ATOM 877 C C . ALA A 1 113 ? -1.724 -3.749 -0.654 1.00 88.19 113 ALA A C 1
ATOM 879 O O . ALA A 1 113 ? -0.738 -4.391 -0.282 1.00 88.19 113 ALA A O 1
ATOM 880 N N . CYS A 1 114 ? -1.668 -2.808 -1.598 1.00 88.44 114 CYS A N 1
ATOM 881 C CA . CYS A 1 114 ? -0.536 -2.630 -2.494 1.00 88.44 114 CYS A CA 1
ATOM 882 C C . CYS A 1 114 ? 0.719 -2.076 -1.801 1.00 88.44 114 CYS A C 1
ATOM 884 O O . CYS A 1 114 ? 1.837 -2.254 -2.302 1.00 88.44 114 CYS A O 1
ATOM 886 N N . GLY A 1 115 ? 0.573 -1.386 -0.664 1.00 88.88 115 GLY A N 1
ATOM 887 C CA . GLY A 1 115 ? 1.665 -0.642 -0.045 1.00 88.88 115 GLY A CA 1
ATOM 888 C C . GLY A 1 115 ? 2.340 0.288 -1.060 1.00 88.88 115 GLY A C 1
ATOM 889 O O . GLY A 1 115 ? 1.672 1.067 -1.739 1.00 88.88 115 GLY A O 1
ATOM 890 N N . LEU A 1 116 ? 3.665 0.165 -1.208 1.00 90.19 116 LEU A N 1
ATOM 891 C CA . LEU A 1 116 ? 4.460 0.894 -2.214 1.00 90.19 116 LEU A CA 1
ATOM 892 C C . LEU A 1 116 ? 4.801 0.082 -3.477 1.00 90.19 116 LEU A C 1
ATOM 894 O O . LEU A 1 116 ? 5.589 0.528 -4.311 1.00 90.19 116 LEU A O 1
ATOM 898 N N . ASN A 1 117 ? 4.234 -1.113 -3.645 1.00 93.81 117 ASN A N 1
ATOM 899 C CA . ASN A 1 117 ? 4.503 -1.959 -4.809 1.00 93.81 117 ASN A CA 1
ATOM 900 C C . ASN A 1 117 ? 4.119 -1.331 -6.170 1.00 93.81 117 ASN A C 1
ATOM 902 O O . ASN A 1 117 ? 4.871 -1.534 -7.126 1.00 93.81 117 ASN A O 1
ATOM 906 N N . PRO A 1 118 ? 3.053 -0.509 -6.289 1.00 91.75 118 PRO A N 1
ATOM 907 C CA . PRO A 1 118 ? 2.721 0.155 -7.550 1.00 91.75 118 PRO A CA 1
ATOM 908 C C . PRO A 1 118 ? 3.845 1.043 -8.093 1.00 91.75 118 PRO A C 1
ATOM 910 O O . PRO A 1 118 ? 3.996 1.161 -9.307 1.00 91.75 118 PRO A O 1
ATOM 913 N N . VAL A 1 119 ? 4.680 1.615 -7.217 1.00 90.50 119 VAL A N 1
ATOM 914 C CA . VAL A 1 119 ? 5.844 2.418 -7.622 1.00 90.50 119 VAL A CA 1
ATOM 915 C C . VAL A 1 119 ? 6.881 1.552 -8.340 1.00 90.50 119 VAL A C 1
ATOM 917 O O . VAL A 1 119 ? 7.371 1.931 -9.403 1.00 90.50 119 VAL A O 1
ATOM 920 N N . TYR A 1 120 ? 7.168 0.362 -7.801 1.00 94.62 120 TYR A N 1
ATOM 921 C CA . TYR A 1 120 ? 8.044 -0.617 -8.448 1.00 94.62 120 TYR A CA 1
ATOM 922 C C . TYR A 1 120 ? 7.487 -1.035 -9.815 1.00 94.62 120 TYR A C 1
ATOM 924 O O . TYR A 1 120 ? 8.194 -0.985 -10.823 1.00 94.62 120 TYR A O 1
ATOM 932 N N . LEU A 1 121 ? 6.196 -1.386 -9.860 1.00 93.75 121 LEU A N 1
ATOM 933 C CA . LEU A 1 121 ? 5.540 -1.815 -11.092 1.00 93.75 121 LEU A CA 1
ATOM 934 C 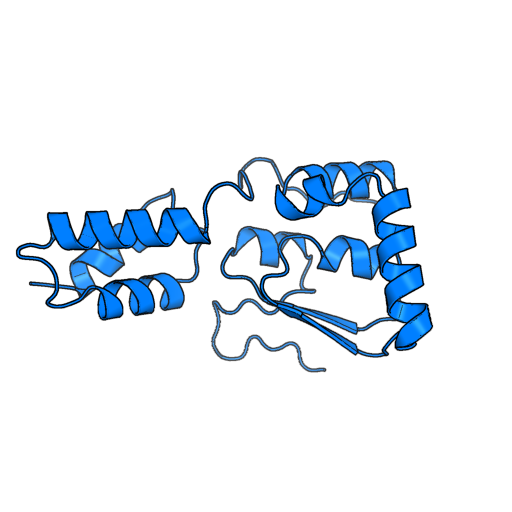C . LEU A 1 121 ? 5.578 -0.728 -12.166 1.00 93.75 121 LEU A C 1
ATOM 936 O O . LEU A 1 121 ? 5.900 -1.023 -13.312 1.00 93.75 121 LEU A O 1
ATOM 940 N N . LYS A 1 122 ? 5.315 0.532 -11.805 1.00 89.25 122 LYS A N 1
ATOM 941 C CA . LYS A 1 122 ? 5.373 1.647 -12.755 1.00 89.25 122 LYS A CA 1
ATOM 942 C C . LYS A 1 122 ? 6.788 1.903 -13.272 1.00 89.25 122 LYS A C 1
ATOM 944 O O . LYS A 1 122 ? 6.941 2.218 -14.449 1.00 89.25 122 LYS A O 1
ATOM 949 N N . ALA A 1 123 ? 7.802 1.761 -12.417 1.00 91.44 123 ALA A N 1
ATOM 950 C CA . ALA A 1 123 ? 9.198 1.962 -12.797 1.00 91.44 123 ALA A CA 1
ATOM 951 C C . ALA A 1 123 ? 9.709 0.880 -13.765 1.00 91.44 123 ALA A C 1
ATOM 953 O O . ALA A 1 123 ? 10.453 1.193 -14.691 1.00 91.44 123 ALA A O 1
ATOM 954 N N . ARG A 1 124 ? 9.313 -0.386 -13.574 1.00 94.31 124 ARG A N 1
ATOM 955 C CA . ARG A 1 124 ? 9.761 -1.515 -14.414 1.00 94.31 124 ARG A CA 1
ATOM 956 C C . ARG A 1 124 ? 8.875 -1.781 -15.626 1.00 94.31 124 ARG A C 1
ATOM 958 O O . ARG A 1 124 ? 9.369 -2.202 -16.667 1.00 94.31 124 ARG A O 1
ATOM 965 N N . TYR A 1 125 ? 7.583 -1.496 -15.511 1.00 93.00 125 TYR A N 1
ATOM 966 C CA . TYR A 1 125 ? 6.573 -1.775 -16.530 1.00 93.00 125 TYR A CA 1
ATOM 967 C C . TYR A 1 125 ? 5.775 -0.499 -16.846 1.00 93.00 125 TYR A C 1
ATOM 969 O O . TYR A 1 125 ? 4.575 -0.429 -16.581 1.00 93.00 125 TYR A O 1
ATOM 977 N N . PRO A 1 126 ? 6.407 0.538 -17.427 1.00 89.69 126 PRO A N 1
ATOM 978 C CA . PRO A 1 126 ? 5.794 1.861 -17.579 1.00 89.69 126 PRO A CA 1
ATOM 979 C C . PRO A 1 126 ? 4.534 1.878 -18.456 1.00 89.69 126 PRO A C 1
ATOM 981 O O . PRO A 1 126 ? 3.692 2.765 -18.276 1.00 89.69 126 PRO A O 1
ATOM 984 N N . ALA A 1 127 ? 4.405 0.910 -19.371 1.00 90.06 127 ALA A N 1
ATOM 985 C CA . ALA A 1 127 ? 3.246 0.722 -20.243 1.00 90.06 127 ALA A CA 1
ATOM 986 C C . ALA A 1 127 ? 2.063 0.010 -19.559 1.00 90.06 127 ALA A C 1
ATOM 988 O O . ALA A 1 127 ? 0.941 0.102 -20.050 1.00 90.06 127 ALA A O 1
ATOM 989 N N . MET A 1 128 ? 2.292 -0.679 -18.436 1.00 90.88 128 MET A N 1
ATOM 990 C CA . MET A 1 128 ? 1.235 -1.358 -17.690 1.00 90.88 128 MET A CA 1
ATOM 991 C C . MET A 1 128 ? 0.405 -0.337 -16.912 1.00 90.88 128 MET A C 1
ATOM 993 O O . MET A 1 128 ? 0.938 0.521 -16.198 1.00 90.88 128 MET A O 1
ATOM 997 N N . ARG A 1 129 ? -0.919 -0.442 -17.022 1.00 88.25 129 ARG A N 1
ATOM 998 C CA . ARG A 1 129 ? -1.850 0.347 -16.214 1.00 88.25 129 ARG A CA 1
ATOM 999 C C . ARG A 1 129 ? -1.989 -0.303 -14.847 1.00 88.25 129 ARG A C 1
ATOM 1001 O O . ARG A 1 129 ? -2.503 -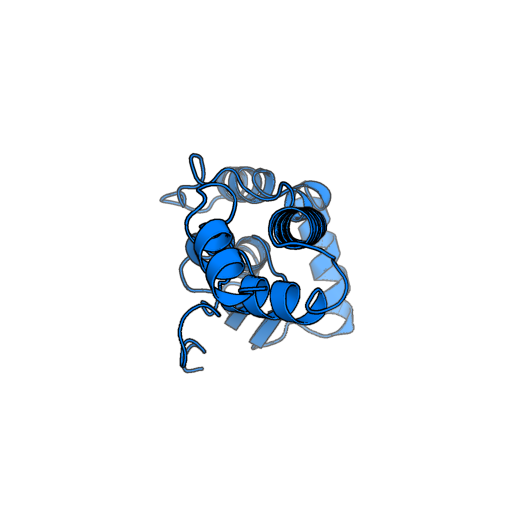1.411 -14.743 1.00 88.25 129 ARG A O 1
ATOM 1008 N N . VAL A 1 130 ? -1.529 0.372 -13.803 1.00 86.75 130 VAL A N 1
ATOM 1009 C CA . VAL A 1 130 ? -1.571 -0.153 -12.434 1.00 86.75 130 VAL A CA 1
ATOM 1010 C C . VAL A 1 130 ? -2.580 0.642 -11.627 1.00 86.75 130 VAL A C 1
ATOM 1012 O O . VAL A 1 130 ? -2.503 1.868 -11.599 1.00 86.75 130 VAL A O 1
ATOM 1015 N N . VAL A 1 131 ? -3.494 -0.069 -10.970 1.00 85.12 131 VAL A N 1
ATOM 1016 C CA . VAL A 1 131 ? -4.405 0.485 -9.967 1.00 85.12 131 VAL A CA 1
ATOM 1017 C C . VAL A 1 131 ? -4.089 -0.184 -8.637 1.00 85.12 131 VAL A C 1
ATOM 1019 O O . VAL A 1 131 ? -4.311 -1.380 -8.480 1.00 85.12 131 VAL A O 1
ATOM 1022 N N . GLY A 1 132 ? -3.546 0.567 -7.685 1.00 85.81 132 GLY A N 1
ATOM 1023 C CA . GLY A 1 132 ? -3.323 0.096 -6.320 1.00 85.81 132 GLY A CA 1
ATOM 1024 C C . GLY A 1 132 ? -4.482 0.440 -5.382 1.00 85.81 132 GLY A C 1
ATOM 1025 O O . GLY A 1 132 ? -5.118 1.485 -5.517 1.00 85.81 132 GLY A O 1
ATOM 1026 N N . LEU A 1 133 ? -4.748 -0.434 -4.416 1.00 85.00 133 LEU A N 1
ATOM 1027 C CA . LEU A 1 133 ? -5.720 -0.230 -3.345 1.00 85.00 133 LEU A CA 1
ATOM 1028 C C . LEU A 1 133 ? -5.051 -0.489 -1.999 1.00 85.00 133 LEU A C 1
ATOM 1030 O O . LEU A 1 133 ? -4.504 -1.569 -1.775 1.00 85.00 133 LEU A O 1
ATOM 1034 N N . ASP A 1 134 ? -5.147 0.468 -1.081 1.00 85.25 134 ASP A N 1
ATOM 1035 C CA . ASP A 1 134 ? -4.624 0.313 0.274 1.00 85.25 134 ASP A CA 1
ATOM 1036 C C . ASP A 1 134 ? -5.511 1.018 1.309 1.00 85.25 134 ASP A C 1
ATOM 1038 O O . ASP A 1 134 ? -6.269 1.935 0.991 1.00 85.25 134 ASP A O 1
ATOM 1042 N N . LEU A 1 135 ? -5.419 0.578 2.564 1.00 84.25 135 LEU A N 1
ATOM 1043 C CA . LEU A 1 135 ? -6.084 1.227 3.693 1.00 84.25 135 LEU A CA 1
ATOM 1044 C C . LEU A 1 135 ? -5.309 2.457 4.190 1.00 84.25 135 LEU A C 1
ATOM 1046 O O . LEU A 1 135 ? -5.897 3.277 4.897 1.00 84.25 135 LEU A O 1
ATOM 1050 N N . SER A 1 136 ? -4.015 2.558 3.862 1.00 80.94 136 SER A N 1
ATOM 1051 C CA . SER A 1 136 ? -3.134 3.681 4.188 1.00 80.94 136 SER A CA 1
ATOM 1052 C C . SER A 1 136 ? -3.215 4.782 3.128 1.00 80.94 136 SER A C 1
ATOM 1054 O O . SER A 1 136 ? -2.818 4.596 1.972 1.00 80.94 136 SER A O 1
ATOM 1056 N N . ARG A 1 137 ? -3.641 5.979 3.549 1.00 76.31 137 ARG A N 1
ATOM 1057 C CA . ARG A 1 137 ? -3.649 7.187 2.709 1.00 76.31 137 ARG A CA 1
ATOM 1058 C C . ARG A 1 137 ? -2.242 7.533 2.226 1.00 76.31 137 ARG A C 1
ATOM 1060 O O . ARG A 1 137 ? -2.067 7.967 1.090 1.00 76.31 137 ARG A O 1
ATOM 1067 N N . THR A 1 138 ? -1.228 7.348 3.066 1.00 76.44 138 THR A N 1
ATOM 1068 C CA . THR A 1 138 ? 0.161 7.651 2.716 1.00 76.44 138 THR A CA 1
ATOM 1069 C C . THR A 1 138 ? 0.664 6.720 1.612 1.00 76.44 138 THR A C 1
ATOM 1071 O O . THR A 1 138 ? 1.277 7.210 0.665 1.00 76.44 138 THR A O 1
ATOM 1074 N N . CYS A 1 139 ? 0.355 5.420 1.657 1.00 77.12 139 CYS A N 1
ATOM 1075 C CA . CYS A 1 139 ? 0.698 4.494 0.568 1.00 77.12 139 CYS A CA 1
ATOM 1076 C C . CYS A 1 139 ? 0.030 4.900 -0.755 1.00 77.12 139 CYS A C 1
ATOM 1078 O O . CYS A 1 139 ? 0.692 4.955 -1.796 1.00 77.12 139 CYS A O 1
ATOM 1080 N N . ALA A 1 140 ? -1.253 5.275 -0.703 1.00 72.88 140 ALA A N 1
ATOM 1081 C CA . ALA A 1 140 ? -1.974 5.758 -1.878 1.00 72.88 140 ALA A CA 1
ATOM 1082 C C . ALA A 1 140 ? -1.354 7.049 -2.449 1.00 72.88 140 ALA A C 1
ATOM 1084 O O . ALA A 1 140 ? -1.093 7.144 -3.649 1.00 72.88 140 ALA A O 1
ATOM 1085 N N . ARG A 1 141 ? -1.027 8.018 -1.582 1.00 73.69 141 ARG A N 1
ATOM 1086 C CA . ARG A 1 141 ? -0.395 9.292 -1.965 1.00 73.69 141 ARG A CA 1
ATOM 1087 C C . ARG A 1 141 ? 0.975 9.090 -2.612 1.00 73.69 141 ARG A C 1
ATOM 1089 O O . ARG A 1 141 ? 1.277 9.715 -3.624 1.00 73.69 141 ARG A O 1
ATOM 1096 N N . LEU A 1 142 ? 1.812 8.237 -2.026 1.00 73.06 142 LEU A N 1
ATOM 1097 C CA . LEU A 1 142 ? 3.174 7.980 -2.507 1.00 73.06 142 LEU A CA 1
ATOM 1098 C C . LEU A 1 142 ? 3.227 7.186 -3.796 1.00 73.06 142 LEU A C 1
ATOM 1100 O O . LEU A 1 142 ? 4.249 7.185 -4.466 1.00 73.06 142 LEU A O 1
ATOM 1104 N N . SER A 1 143 ? 2.125 6.553 -4.166 1.00 70.81 143 SER A N 1
ATOM 1105 C CA . SER A 1 143 ? 1.998 5.920 -5.468 1.00 70.81 143 SER A CA 1
ATOM 1106 C C . SER A 1 143 ? 1.659 6.936 -6.571 1.00 70.81 143 SER A C 1
ATOM 1108 O O . SER A 1 143 ? 1.427 6.542 -7.706 1.00 70.81 143 SER A O 1
ATOM 1110 N N . GLY A 1 144 ? 1.633 8.246 -6.278 1.00 64.12 144 GLY A N 1
ATOM 1111 C CA . GLY A 1 144 ? 1.565 9.305 -7.293 1.00 64.12 144 GLY A CA 1
ATOM 1112 C C . GLY A 1 144 ? 0.281 9.300 -8.128 1.00 64.12 144 GLY A C 1
ATOM 1113 O O . GLY A 1 144 ? 0.320 9.650 -9.302 1.00 64.12 144 GLY A O 1
ATOM 1114 N N . GLY A 1 145 ? -0.842 8.862 -7.549 1.00 61.19 145 GLY A N 1
ATOM 1115 C CA . GLY A 1 145 ? -2.120 8.716 -8.261 1.00 61.19 145 GLY A CA 1
ATOM 1116 C C . GLY A 1 145 ? -2.319 7.365 -8.960 1.00 61.19 145 GLY A C 1
ATOM 1117 O O . GLY A 1 145 ? -3.373 7.147 -9.543 1.00 61.19 145 GLY A O 1
ATOM 1118 N N . LEU A 1 146 ? -1.357 6.435 -8.865 1.00 56.78 146 LEU A N 1
ATOM 1119 C CA . LEU A 1 146 ? -1.526 5.039 -9.310 1.00 56.78 146 LEU A CA 1
ATOM 1120 C C . LEU A 1 146 ? -2.449 4.230 -8.392 1.00 56.78 146 LEU A C 1
ATOM 1122 O O . LEU A 1 146 ? -2.840 3.119 -8.736 1.00 56.78 146 LEU A O 1
ATOM 1126 N N . CYS A 1 147 ? -2.770 4.749 -7.210 1.00 54.03 147 CYS A N 1
ATOM 1127 C CA . CYS A 1 147 ? -3.712 4.118 -6.302 1.00 54.03 147 CYS A CA 1
ATOM 1128 C C . CYS A 1 147 ? -5.031 4.876 -6.307 1.00 54.03 147 CYS A C 1
ATOM 1130 O O . CYS A 1 147 ? -5.038 6.097 -6.138 1.00 54.03 147 CYS A O 1
ATOM 1132 N N . ALA A 1 148 ? -6.135 4.143 -6.437 1.00 50.28 148 ALA A N 1
ATOM 1133 C CA . ALA A 1 148 ? -7.440 4.701 -6.131 1.00 50.28 148 ALA A CA 1
ATOM 1134 C C . ALA A 1 148 ? -7.491 4.947 -4.621 1.00 50.28 148 ALA A C 1
ATOM 1136 O O . ALA A 1 148 ? -7.249 4.040 -3.817 1.00 50.28 148 ALA A O 1
ATOM 1137 N N . ASP A 1 149 ? -7.778 6.184 -4.232 1.00 51.06 149 ASP A N 1
ATOM 1138 C CA . ASP A 1 149 ? -7.978 6.514 -2.832 1.00 51.06 149 ASP A CA 1
ATOM 1139 C C . ASP A 1 149 ? -9.330 5.929 -2.404 1.00 51.06 149 ASP A C 1
ATOM 1141 O O . ASP A 1 149 ? -10.369 6.539 -2.639 1.00 51.06 149 ASP A O 1
ATOM 1145 N N . LEU A 1 150 ? -9.364 4.752 -1.768 1.00 49.59 150 LEU A N 1
ATOM 1146 C CA . LEU A 1 150 ? -10.604 4.169 -1.212 1.00 49.59 150 LEU A CA 1
ATOM 1147 C C . LEU A 1 150 ? -11.293 5.083 -0.165 1.00 49.59 150 LEU A C 1
ATOM 1149 O O . LEU A 1 150 ? -12.278 4.690 0.451 1.00 49.59 150 LEU A O 1
ATOM 1153 N N . LEU A 1 151 ? -10.757 6.284 0.075 1.00 46.62 151 LEU A N 1
ATOM 1154 C CA . LEU A 1 151 ? -11.247 7.321 0.977 1.00 46.62 151 LEU A CA 1
ATOM 1155 C C . LEU A 1 151 ? -12.215 8.313 0.323 1.00 46.62 151 LEU A C 1
ATOM 1157 O O . LEU A 1 151 ? -12.764 9.157 1.034 1.00 46.62 151 LEU A O 1
ATOM 1161 N N . THR A 1 152 ? -12.429 8.239 -0.989 1.00 43.66 152 THR A N 1
ATOM 1162 C CA . THR A 1 152 ? -13.440 9.031 -1.699 1.00 43.66 152 THR A CA 1
ATOM 1163 C C . THR A 1 152 ? -14.381 8.112 -2.473 1.00 43.66 152 THR A C 1
ATOM 1165 O O . THR A 1 152 ? -13.948 7.298 -3.285 1.00 43.66 152 THR A O 1
ATOM 1168 N N . GLU A 1 153 ? -15.693 8.232 -2.237 1.00 39.78 153 GLU A N 1
ATOM 1169 C CA . GLU A 1 153 ? -16.693 7.629 -3.127 1.00 39.78 153 GLU A CA 1
ATOM 1170 C C . GLU A 1 153 ? -16.436 8.125 -4.563 1.00 39.78 153 GLU A C 1
ATOM 1172 O O . GLU A 1 153 ? -16.335 9.329 -4.794 1.00 39.78 153 GLU A O 1
ATOM 1177 N N . GLY A 1 154 ? -16.286 7.200 -5.520 1.00 46.59 154 GLY A N 1
ATOM 1178 C CA . GLY A 1 154 ? -16.014 7.525 -6.929 1.00 46.59 154 GLY A CA 1
ATOM 1179 C C . GLY A 1 154 ? -14.534 7.648 -7.321 1.00 46.59 154 GLY A C 1
ATOM 1180 O O . GLY A 1 154 ? -14.244 8.146 -8.400 1.00 46.59 154 GLY A O 1
ATOM 1181 N N . SER A 1 155 ? -13.594 7.199 -6.485 1.00 45.62 155 SER A N 1
ATOM 1182 C CA . SER A 1 155 ? -12.143 7.324 -6.717 1.00 45.62 155 SER A CA 1
ATOM 1183 C C . SER A 1 155 ? -11.502 6.284 -7.634 1.00 45.62 155 SER A C 1
ATOM 1185 O O . SER A 1 155 ? -10.277 6.285 -7.783 1.00 45.62 155 SER A O 1
ATOM 1187 N N . LEU A 1 156 ? -12.286 5.384 -8.236 1.00 50.53 156 LEU A N 1
ATOM 1188 C CA . LEU A 1 156 ? -11.750 4.501 -9.265 1.00 50.53 156 LEU A CA 1
ATOM 1189 C C . LEU A 1 156 ? -11.257 5.388 -10.417 1.00 50.53 156 LEU A C 1
ATOM 1191 O O . LEU A 1 156 ? -12.068 6.141 -10.958 1.00 50.53 156 LEU A O 1
ATOM 1195 N N . PRO A 1 157 ? -9.962 5.351 -10.778 1.00 46.84 157 PRO A N 1
ATOM 1196 C CA . PRO A 1 157 ? -9.486 6.100 -11.928 1.00 46.84 157 PRO A CA 1
ATOM 1197 C C . PRO A 1 157 ? -10.286 5.653 -13.151 1.00 46.84 157 PRO A C 1
ATOM 1199 O O . PRO A 1 157 ? -10.442 4.450 -13.383 1.00 46.84 157 PRO A O 1
ATOM 1202 N N . GLU A 1 158 ? -10.832 6.615 -13.899 1.00 47.25 158 GLU A N 1
ATOM 1203 C CA . GLU A 1 158 ? -11.407 6.316 -15.207 1.00 47.25 158 GLU A CA 1
ATOM 1204 C C . GLU A 1 158 ? -10.309 5.660 -16.052 1.00 47.25 158 GLU A C 1
ATOM 1206 O O . GLU A 1 158 ? -9.170 6.133 -16.085 1.00 47.25 158 GLU A O 1
ATOM 1211 N N . GLY A 1 159 ? -10.646 4.484 -16.585 1.00 46.00 159 GLY A N 1
ATOM 1212 C CA . GLY A 1 159 ? -9.699 3.510 -17.124 1.00 46.00 159 GLY A CA 1
ATOM 1213 C C . GLY A 1 159 ? -8.842 4.006 -18.273 1.00 46.00 159 GLY A C 1
ATOM 1214 O O . GLY A 1 159 ? -9.279 4.883 -19.043 1.00 46.00 159 GLY A O 1
#